Protein AF-A0AA88QN42-F1 (afdb_monomer_lite)

Secondary structure (DSSP, 8-state):
---------HHHHHHHHHHHHHHHHHHHHTT-HHHHHHHHHTTPSPSSS-HHHHHHHHHHHHHHHHT-S-HHHHHHHS-HHHHHHHT-

Radius of gyration: 13.79 Å; chains: 1; bounding box: 26×34×40 Å

Sequence (88 aa):
MAEHVQADNAEAIITRIEHKSRKIESLLKQYKPVEALKTALEGSPPKTRDERCKSANWIVVHRALMAIKDVDAMFSSLDPEYYDILMK

InterPro domains:
  IPR006789 Actin-related protein 2/3 complex subunit 5 [PF04699] (8-88)
  IPR006789 Actin-related protein 2/3 complex subunit 5 [PTHR12644] (6-88)
  IPR036743 Actin-related protein 2/3 complex subunit 5 superfamily [G3DSA:1.25.40.190] (1-88)
  IPR036743 Actin-related protein 2/3 complex subunit 5 superfamily [SSF69103] (3-88)

Foldseek 3Di:
DPPPPVQPDLVVLLVVLVVLLVVLVVCLVVVNLLVSLVSLLVCPPPPDPDVVSNVSSVVSNVVSVVSDPDVVVSVVPDDVSSVVRVVD

Organism: NCBI:txid112253

pLDDT: mean 89.77, std 14.57, range [33.38, 98.31]

Structure (mmCIF, N/CA/C/O backbone):
data_AF-A0AA88QN42-F1
#
_entry.id   AF-A0AA88QN42-F1
#
loop_
_atom_site.group_PDB
_atom_site.id
_atom_site.type_symbol
_atom_site.label_atom_id
_atom_site.label_alt_id
_atom_site.label_comp_id
_atom_site.label_asym_id
_atom_site.label_entity_id
_atom_site.label_seq_id
_atom_site.pdbx_PDB_ins_code
_atom_site.Cartn_x
_atom_site.Cartn_y
_atom_site.Cartn_z
_atom_site.occupancy
_atom_site.B_iso_or_equiv
_atom_site.auth_seq_id
_atom_site.auth_comp_id
_atom_site.auth_asym_id
_atom_site.auth_atom_id
_atom_site.pdbx_PDB_model_num
ATOM 1 N N . MET A 1 1 ? 6.789 -21.715 -25.148 1.00 33.38 1 MET A N 1
ATOM 2 C CA . MET A 1 1 ? 6.266 -20.381 -25.502 1.00 33.38 1 MET A CA 1
ATOM 3 C C . MET A 1 1 ? 6.559 -19.479 -24.323 1.00 33.38 1 MET A C 1
ATOM 5 O O . MET A 1 1 ? 5.982 -19.689 -23.269 1.00 33.38 1 MET A O 1
ATOM 9 N N . ALA A 1 2 ? 7.560 -18.607 -24.441 1.00 39.53 2 ALA A N 1
ATOM 10 C CA . ALA A 1 2 ? 7.877 -17.658 -23.383 1.00 39.53 2 ALA A CA 1
ATOM 11 C C . ALA A 1 2 ? 6.799 -16.574 -23.410 1.00 39.53 2 ALA A C 1
ATOM 13 O O . ALA A 1 2 ? 6.675 -15.861 -24.406 1.00 39.53 2 ALA A O 1
ATOM 14 N N . GLU A 1 3 ? 5.985 -16.503 -22.361 1.00 39.00 3 GLU A N 1
ATOM 15 C CA . GLU A 1 3 ? 5.078 -15.384 -22.145 1.00 39.00 3 GLU A CA 1
ATOM 16 C C . GLU A 1 3 ? 5.938 -14.127 -22.016 1.00 39.00 3 GLU A C 1
ATOM 18 O O . GLU A 1 3 ? 6.569 -13.872 -20.990 1.00 39.00 3 GLU A O 1
ATOM 23 N N . HIS A 1 4 ? 6.029 -13.375 -23.112 1.00 40.38 4 HIS A N 1
ATOM 24 C CA . HIS A 1 4 ? 6.585 -12.033 -23.143 1.00 40.38 4 HIS A CA 1
ATOM 25 C C . HIS A 1 4 ? 5.656 -11.153 -22.300 1.00 40.38 4 HIS A C 1
ATOM 27 O O . HIS A 1 4 ? 4.782 -10.461 -22.816 1.00 40.38 4 HIS A O 1
ATOM 33 N N . VAL A 1 5 ? 5.812 -11.210 -20.975 1.00 50.59 5 VAL A N 1
ATOM 34 C CA . VAL A 1 5 ? 5.285 -10.185 -20.083 1.00 50.59 5 VAL A CA 1
ATOM 35 C C . VAL A 1 5 ? 5.975 -8.912 -20.538 1.00 50.59 5 VAL A C 1
ATOM 37 O O . VAL A 1 5 ? 7.179 -8.743 -20.347 1.00 50.59 5 VAL A O 1
ATOM 40 N N . GLN A 1 6 ? 5.230 -8.068 -21.244 1.00 46.09 6 GLN A N 1
ATOM 41 C CA . GLN A 1 6 ? 5.640 -6.725 -21.599 1.00 46.09 6 GLN A CA 1
ATOM 42 C C . GLN A 1 6 ? 5.843 -5.998 -20.270 1.00 46.09 6 GLN A C 1
ATOM 44 O O . GLN A 1 6 ? 4.898 -5.486 -19.678 1.00 46.09 6 GLN A O 1
ATOM 49 N N . ALA A 1 7 ? 7.057 -6.087 -19.724 1.00 53.31 7 ALA A N 1
ATOM 50 C CA . ALA A 1 7 ? 7.448 -5.306 -18.572 1.00 53.31 7 ALA A CA 1
ATOM 51 C C . ALA A 1 7 ? 7.236 -3.855 -18.997 1.00 53.31 7 ALA A C 1
ATOM 53 O O . ALA A 1 7 ? 7.901 -3.389 -19.924 1.00 53.31 7 ALA A O 1
ATOM 54 N N . ASP A 1 8 ? 6.248 -3.183 -18.398 1.00 60.94 8 ASP A N 1
ATOM 55 C CA . ASP A 1 8 ? 6.100 -1.743 -18.565 1.00 60.94 8 ASP A CA 1
ATOM 56 C C . ASP A 1 8 ? 7.479 -1.117 -18.350 1.00 60.94 8 ASP A C 1
ATOM 58 O O . ASP A 1 8 ? 8.218 -1.515 -17.440 1.00 60.94 8 ASP A O 1
ATOM 62 N N . ASN A 1 9 ? 7.829 -0.162 -19.210 1.00 84.44 9 ASN A N 1
ATOM 63 C CA . ASN A 1 9 ? 9.085 0.554 -19.079 1.00 84.44 9 ASN A CA 1
ATOM 64 C C . ASN A 1 9 ? 9.219 1.079 -17.636 1.00 84.44 9 ASN A C 1
ATOM 66 O O . ASN A 1 9 ? 8.237 1.578 -17.078 1.00 84.44 9 ASN A O 1
ATOM 70 N N . ALA A 1 10 ? 10.394 0.948 -17.018 1.00 88.44 10 ALA A N 1
ATOM 71 C CA . ALA A 1 10 ? 10.580 1.241 -15.594 1.00 88.44 10 ALA A CA 1
ATOM 72 C C . ALA A 1 10 ? 10.091 2.654 -15.231 1.00 88.44 10 ALA A C 1
ATOM 74 O O . ALA A 1 10 ? 9.436 2.855 -14.211 1.00 88.44 10 ALA A O 1
ATOM 75 N N . GLU A 1 11 ? 10.309 3.620 -16.121 1.00 90.75 11 GLU A N 1
ATOM 76 C CA . GLU A 1 11 ? 9.849 4.998 -15.977 1.00 90.75 11 GLU A CA 1
ATOM 77 C C . GLU A 1 11 ? 8.317 5.101 -15.957 1.00 90.75 11 GLU A C 1
ATOM 79 O O . GLU A 1 11 ? 7.768 5.837 -15.142 1.00 90.75 11 GLU A O 1
ATOM 84 N N . ALA A 1 12 ? 7.607 4.322 -16.781 1.00 91.75 12 ALA A N 1
ATOM 85 C CA . ALA A 1 12 ? 6.145 4.292 -16.778 1.00 91.75 12 ALA A CA 1
ATOM 86 C C . ALA A 1 12 ? 5.596 3.713 -15.464 1.00 91.75 12 ALA A C 1
ATOM 88 O O . ALA A 1 12 ? 4.617 4.227 -14.917 1.00 91.75 12 ALA A O 1
ATOM 89 N N . ILE A 1 13 ? 6.250 2.677 -14.924 1.00 92.69 13 ILE A N 1
ATOM 90 C CA . ILE A 1 13 ? 5.912 2.115 -13.610 1.00 92.69 13 ILE A CA 1
ATOM 91 C C . ILE A 1 13 ? 6.142 3.163 -12.517 1.00 92.69 13 ILE A C 1
ATOM 93 O O . ILE A 1 13 ? 5.252 3.386 -11.696 1.00 92.69 13 ILE A O 1
ATOM 97 N N . ILE A 1 14 ? 7.287 3.849 -12.532 1.00 94.00 14 ILE A N 1
ATOM 98 C CA . ILE A 1 14 ? 7.610 4.911 -11.571 1.00 94.00 14 ILE A CA 1
ATOM 99 C C . ILE A 1 14 ? 6.573 6.038 -11.638 1.00 94.00 14 ILE A C 1
ATOM 101 O O . ILE A 1 14 ? 6.013 6.396 -10.605 1.00 94.00 14 ILE A O 1
ATOM 105 N N . THR A 1 15 ? 6.216 6.530 -12.829 1.00 94.44 15 THR A N 1
ATOM 106 C CA . THR A 1 15 ? 5.180 7.569 -12.984 1.00 94.44 15 THR A CA 1
ATOM 107 C C . THR A 1 15 ? 3.829 7.122 -12.411 1.00 94.44 15 THR A C 1
ATOM 109 O O . THR A 1 15 ? 3.133 7.907 -11.759 1.00 94.44 15 THR A O 1
ATOM 112 N N . ARG A 1 16 ? 3.440 5.853 -12.604 1.00 94.00 16 ARG A N 1
ATOM 113 C CA . ARG A 1 16 ? 2.208 5.304 -12.008 1.00 94.00 16 ARG A CA 1
ATOM 114 C C . ARG A 1 16 ? 2.301 5.221 -10.484 1.00 94.00 16 ARG A C 1
ATOM 116 O O . ARG A 1 16 ? 1.335 5.578 -9.809 1.00 94.00 16 ARG A O 1
ATOM 123 N N . ILE A 1 17 ? 3.446 4.807 -9.938 1.00 95.31 17 ILE A N 1
ATOM 124 C CA . ILE A 1 17 ? 3.697 4.789 -8.488 1.00 95.31 17 ILE A CA 1
ATOM 125 C C . ILE A 1 17 ? 3.603 6.207 -7.913 1.00 95.31 17 ILE A C 1
ATOM 127 O O . ILE A 1 17 ? 2.944 6.408 -6.895 1.00 95.31 17 ILE A O 1
ATOM 131 N N . GLU A 1 18 ? 4.181 7.208 -8.574 1.00 95.44 18 GLU A N 1
ATOM 132 C CA . GLU A 1 18 ? 4.099 8.610 -8.153 1.00 95.44 18 GLU A CA 1
ATOM 133 C C . GLU A 1 18 ? 2.663 9.144 -8.179 1.00 95.44 18 GLU A C 1
ATOM 135 O O . GLU A 1 18 ? 2.233 9.831 -7.250 1.00 95.44 18 GLU A O 1
ATOM 140 N N . HIS A 1 19 ? 1.893 8.815 -9.221 1.00 95.56 19 HIS A N 1
ATOM 141 C CA . HIS A 1 19 ? 0.478 9.173 -9.291 1.00 95.56 19 HIS A CA 1
ATOM 142 C C . HIS A 1 19 ? -0.321 8.537 -8.146 1.00 95.56 19 HIS A C 1
ATOM 144 O O . HIS A 1 19 ? -1.059 9.228 -7.440 1.00 95.56 19 HIS A O 1
ATOM 150 N N . LYS A 1 20 ? -0.113 7.239 -7.909 1.00 95.69 20 LYS A N 1
ATOM 151 C CA . LYS A 1 20 ? -0.714 6.493 -6.799 1.00 95.69 20 LYS A CA 1
ATOM 152 C C . LYS A 1 20 ? -0.326 7.088 -5.437 1.00 95.69 20 LYS A C 1
ATOM 154 O O . LYS A 1 20 ? -1.188 7.263 -4.579 1.00 95.69 20 LYS A O 1
ATOM 159 N N . SER A 1 21 ? 0.932 7.493 -5.268 1.00 96.75 21 SER A N 1
ATOM 160 C CA . SER A 1 21 ? 1.446 8.131 -4.048 1.00 96.75 21 SE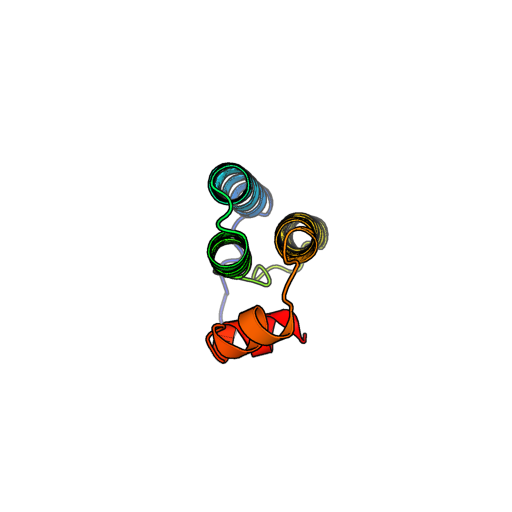R A CA 1
ATOM 161 C C . SER A 1 21 ? 0.677 9.408 -3.684 1.00 96.75 21 SER A C 1
ATOM 163 O O . SER A 1 21 ? 0.306 9.598 -2.526 1.00 96.75 21 SER A O 1
ATOM 165 N N . ARG A 1 22 ? 0.324 10.244 -4.673 1.00 97.81 22 ARG A N 1
ATOM 166 C CA . ARG A 1 22 ? -0.497 11.451 -4.445 1.00 97.81 22 ARG A CA 1
ATOM 167 C C . ARG A 1 22 ? -1.912 11.121 -3.963 1.00 9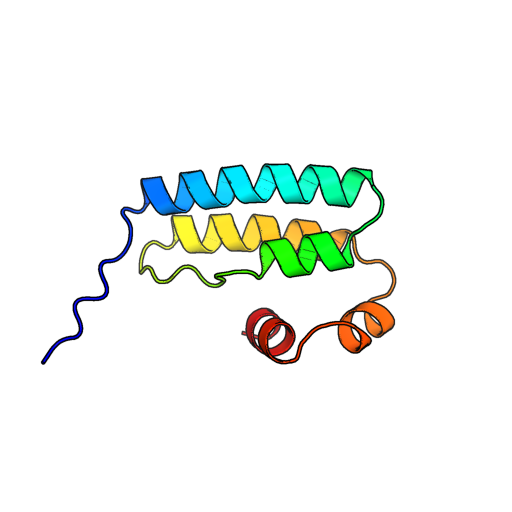7.81 22 ARG A C 1
ATOM 169 O O . ARG A 1 22 ? -2.429 11.787 -3.066 1.00 97.81 22 ARG A O 1
ATOM 176 N N . LYS A 1 23 ? -2.537 10.079 -4.524 1.00 97.62 23 LYS A N 1
ATOM 177 C CA . LYS A 1 23 ? -3.860 9.604 -4.078 1.00 97.62 23 LYS A CA 1
ATOM 178 C C . LYS A 1 23 ? -3.806 9.100 -2.632 1.00 97.62 23 LYS A C 1
ATOM 180 O O . LYS A 1 23 ? -4.671 9.447 -1.832 1.00 97.62 23 LYS A O 1
ATOM 185 N N . ILE A 1 24 ? -2.764 8.348 -2.285 1.00 98.00 24 ILE A N 1
ATOM 186 C CA . ILE A 1 24 ? -2.526 7.843 -0.925 1.00 98.00 24 ILE A CA 1
ATOM 187 C C . ILE A 1 24 ? -2.362 8.995 0.058 1.00 98.00 24 ILE A C 1
ATOM 189 O O . ILE A 1 24 ? -3.015 9.003 1.095 1.00 98.00 24 ILE A O 1
ATOM 193 N N . GLU A 1 25 ? -1.572 10.012 -0.280 1.00 97.81 25 GLU A N 1
ATOM 194 C CA . GLU A 1 25 ? -1.417 11.193 0.572 1.00 97.81 25 GLU A CA 1
ATOM 195 C C . GLU A 1 25 ? -2.759 11.897 0.842 1.00 97.81 25 GLU A C 1
ATOM 197 O O . GLU A 1 25 ? -3.039 12.291 1.975 1.00 97.81 25 GLU A O 1
ATOM 202 N N . SER A 1 26 ? -3.622 12.011 -0.174 1.00 98.31 26 SER A N 1
ATOM 203 C CA . SER A 1 26 ? -4.969 12.571 -0.014 1.00 98.31 26 SER A CA 1
ATOM 204 C C . SER A 1 26 ? -5.847 11.740 0.930 1.00 98.31 26 SER A C 1
ATOM 206 O O . SER A 1 26 ? -6.549 12.310 1.766 1.00 98.31 26 SER A O 1
ATOM 208 N N . LEU A 1 27 ? -5.794 10.408 0.839 1.00 98.25 27 LEU A N 1
ATOM 209 C CA . LEU A 1 27 ? -6.535 9.505 1.729 1.00 98.25 27 LEU A CA 1
ATOM 210 C C . LEU A 1 27 ? -6.026 9.586 3.173 1.00 98.25 27 LEU A C 1
ATOM 212 O O . LEU A 1 27 ? -6.823 9.664 4.107 1.00 98.25 27 LEU A O 1
ATOM 216 N N . LEU A 1 28 ? -4.706 9.658 3.361 1.00 97.44 28 LEU A N 1
ATOM 217 C CA . LEU A 1 28 ? -4.098 9.819 4.681 1.00 97.44 28 LEU A CA 1
ATOM 218 C C . LEU A 1 28 ? -4.506 11.144 5.340 1.00 97.44 28 LEU A C 1
ATOM 220 O O . LEU A 1 28 ? -4.857 11.154 6.518 1.00 97.44 28 LEU A O 1
ATOM 224 N N . LYS A 1 29 ? -4.557 12.245 4.578 1.00 97.50 29 LYS A N 1
ATOM 225 C CA . LYS A 1 29 ? -5.069 13.547 5.055 1.00 97.50 29 LYS A CA 1
ATOM 226 C C . LYS A 1 29 ? -6.551 13.510 5.446 1.00 97.50 29 LYS A C 1
ATOM 228 O O . LYS A 1 29 ? -6.981 14.312 6.268 1.00 97.50 29 LYS A O 1
ATOM 233 N N . GLN A 1 30 ? -7.320 12.584 4.877 1.00 97.81 30 GLN A N 1
ATOM 234 C CA . GLN A 1 30 ? -8.727 12.343 5.210 1.00 97.81 30 GLN A CA 1
ATOM 235 C C . GLN A 1 30 ? -8.913 11.313 6.335 1.00 97.81 30 GLN A C 1
ATOM 237 O O . GLN A 1 30 ? -10.043 10.900 6.581 1.00 97.81 30 GLN A O 1
ATOM 242 N N . TYR A 1 31 ? -7.836 10.887 7.006 1.00 95.81 31 TYR A N 1
ATOM 243 C CA . TYR A 1 31 ? -7.865 9.846 8.040 1.00 95.81 31 TYR A CA 1
ATOM 244 C C . TYR A 1 31 ? -8.451 8.513 7.549 1.00 95.81 31 TYR A C 1
ATOM 246 O O . TYR A 1 31 ? -9.117 7.805 8.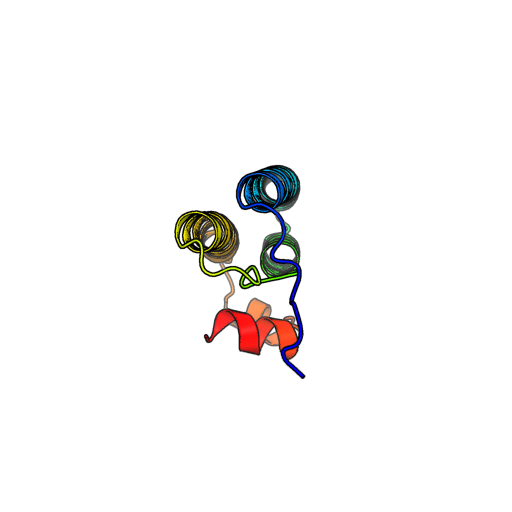299 1.00 95.81 31 TYR A O 1
ATOM 254 N N . LYS A 1 32 ? -8.159 8.151 6.294 1.00 96.94 32 LYS A N 1
ATOM 255 C CA . LYS A 1 32 ? -8.552 6.881 5.661 1.00 96.94 32 LYS A CA 1
ATOM 256 C C . LYS A 1 32 ? -7.338 5.980 5.406 1.00 96.94 32 LYS A C 1
ATOM 258 O O . LYS A 1 32 ? -6.954 5.772 4.251 1.00 96.94 32 LYS A O 1
ATOM 263 N N . PRO A 1 33 ? -6.640 5.512 6.459 1.00 96.56 33 PRO A N 1
ATOM 264 C CA . PRO A 1 33 ? -5.371 4.817 6.289 1.00 96.56 33 PRO A CA 1
ATOM 265 C C . PRO A 1 33 ? -5.541 3.403 5.716 1.00 96.56 33 PRO A C 1
ATOM 267 O O . PRO A 1 33 ? -4.673 2.956 4.971 1.00 96.56 33 PRO A O 1
ATOM 270 N N . VAL A 1 34 ? -6.666 2.725 5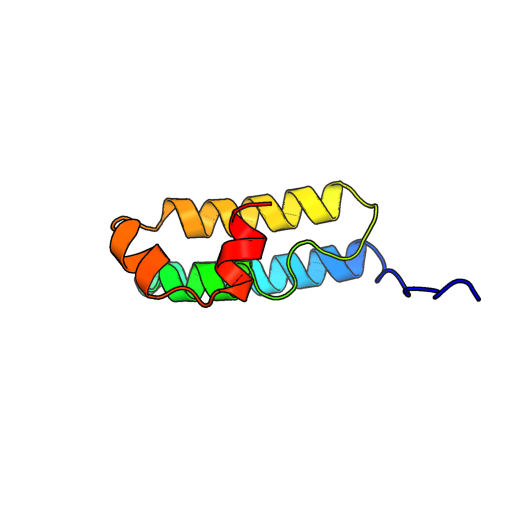.974 1.00 95.94 34 VAL A N 1
ATOM 271 C CA . VAL A 1 34 ? -6.942 1.388 5.415 1.00 95.94 34 VAL A CA 1
ATOM 272 C C . VAL A 1 34 ? -7.177 1.479 3.907 1.00 95.94 34 VAL A C 1
ATOM 274 O O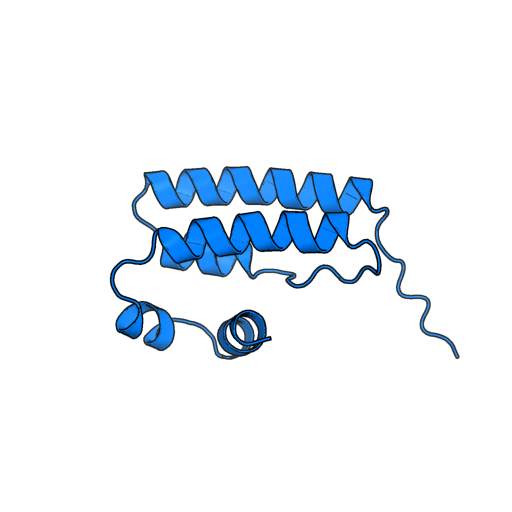 . VAL A 1 34 ? -6.589 0.724 3.139 1.00 95.94 34 VAL A O 1
ATOM 277 N N . GLU A 1 35 ? -7.964 2.450 3.446 1.00 96.56 35 GLU A N 1
ATOM 278 C CA . GLU A 1 35 ? -8.182 2.699 2.019 1.00 96.56 35 GLU A CA 1
ATOM 279 C C . GLU A 1 35 ? -6.898 3.159 1.321 1.00 96.56 35 GLU A C 1
ATOM 281 O O . GLU A 1 35 ? -6.645 2.786 0.171 1.00 96.56 35 GLU A O 1
ATOM 286 N N . ALA A 1 36 ? -6.069 3.946 2.014 1.00 97.69 36 ALA A N 1
ATOM 287 C CA . ALA A 1 36 ? -4.748 4.329 1.533 1.00 97.69 36 ALA A CA 1
ATOM 288 C C . ALA A 1 36 ? -3.844 3.100 1.348 1.00 97.69 36 ALA A C 1
ATOM 290 O O . ALA A 1 36 ? -3.169 2.988 0.325 1.00 97.69 36 ALA A O 1
ATOM 291 N N . LEU A 1 37 ? -3.872 2.155 2.292 1.00 97.00 37 LEU A N 1
ATOM 292 C CA . LEU A 1 37 ? -3.121 0.906 2.202 1.00 97.00 37 LEU A CA 1
ATOM 293 C C . LEU A 1 37 ? -3.628 0.017 1.062 1.00 97.00 37 LEU A C 1
ATOM 295 O O . LEU A 1 37 ? -2.818 -0.411 0.246 1.00 97.00 37 LEU A O 1
ATOM 299 N N . LYS A 1 38 ? -4.946 -0.198 0.940 1.00 96.19 38 LYS A N 1
ATOM 300 C CA . LYS A 1 38 ? -5.534 -0.944 -0.190 1.00 96.19 38 LYS A CA 1
ATOM 301 C C . LYS A 1 38 ? -5.107 -0.337 -1.526 1.00 96.19 38 LYS A C 1
ATOM 303 O O . LYS A 1 38 ? -4.567 -1.037 -2.376 1.00 96.19 38 LYS A O 1
ATOM 308 N N . THR A 1 39 ? -5.213 0.989 -1.652 1.00 96.56 39 THR A N 1
ATOM 309 C CA . THR A 1 39 ? -4.739 1.718 -2.837 1.00 96.56 39 THR A CA 1
ATOM 310 C C . THR A 1 39 ? -3.250 1.471 -3.090 1.00 96.56 39 THR A C 1
ATOM 312 O O . THR A 1 39 ? -2.858 1.302 -4.237 1.00 96.56 39 THR A O 1
ATOM 315 N N . ALA A 1 40 ? -2.401 1.446 -2.056 1.00 96.25 40 ALA A N 1
ATOM 316 C CA . ALA A 1 40 ? -0.970 1.171 -2.198 1.00 96.25 40 ALA A CA 1
ATOM 317 C C . ALA A 1 40 ? -0.692 -0.249 -2.710 1.00 96.25 40 ALA A C 1
ATOM 319 O O . ALA A 1 40 ? 0.157 -0.420 -3.592 1.00 96.25 40 ALA A O 1
ATOM 320 N N . LEU A 1 41 ? -1.427 -1.232 -2.187 1.00 95.50 41 LEU A N 1
ATOM 321 C CA . LEU A 1 41 ? -1.297 -2.652 -2.507 1.00 95.50 41 LEU A CA 1
ATOM 322 C C . LEU A 1 41 ? -1.847 -3.011 -3.894 1.00 95.50 41 LEU A C 1
ATOM 324 O O . LEU A 1 41 ? -1.356 -3.965 -4.493 1.00 95.50 41 LEU A O 1
ATOM 328 N N . GLU A 1 42 ? -2.760 -2.218 -4.464 1.00 93.31 42 GLU A N 1
ATOM 329 C CA . GLU A 1 42 ? -3.217 -2.382 -5.851 1.00 93.31 42 GLU A CA 1
ATOM 330 C C . GLU A 1 42 ? -2.028 -2.453 -6.833 1.00 93.31 42 GLU A C 1
ATOM 332 O O . GLU A 1 42 ? -1.204 -1.530 -6.949 1.00 93.31 42 GLU A O 1
ATOM 337 N N . GLY A 1 43 ? -1.939 -3.583 -7.544 1.00 88.44 43 GLY A N 1
ATOM 338 C CA . GLY A 1 43 ? -0.885 -3.862 -8.523 1.00 88.44 43 GLY A CA 1
ATOM 339 C C . GLY A 1 43 ? 0.502 -4.138 -7.927 1.00 88.44 43 GLY A C 1
ATOM 340 O O . GLY A 1 43 ? 1.489 -4.059 -8.661 1.00 88.44 43 GLY A O 1
ATOM 341 N N . SER A 1 44 ? 0.595 -4.424 -6.624 1.00 89.12 44 SER A N 1
ATOM 342 C CA . SER A 1 44 ? 1.847 -4.759 -5.938 1.00 89.12 44 SER A CA 1
ATOM 343 C C . SER A 1 44 ? 2.101 -6.276 -5.881 1.00 89.12 44 SER A C 1
ATOM 345 O O . SER A 1 44 ? 1.152 -7.041 -5.729 1.00 89.12 44 SER A O 1
ATOM 347 N N . PRO A 1 45 ? 3.372 -6.723 -5.931 1.00 86.88 45 PRO A N 1
ATOM 348 C CA . PRO A 1 45 ? 4.540 -5.950 -6.353 1.00 86.88 45 PRO A CA 1
ATOM 349 C C . PRO A 1 45 ? 4.477 -5.637 -7.862 1.00 86.88 45 PRO A C 1
ATOM 351 O O . PRO A 1 45 ? 3.848 -6.379 -8.623 1.00 86.88 45 PRO A O 1
ATOM 354 N N . PRO A 1 46 ? 5.147 -4.567 -8.334 1.00 88.75 46 PRO A N 1
ATOM 355 C CA . PRO A 1 46 ? 5.192 -4.277 -9.761 1.00 88.75 46 PRO A CA 1
ATOM 356 C C . PRO A 1 46 ? 5.836 -5.453 -10.510 1.00 88.75 46 PRO A C 1
ATOM 358 O O . PRO A 1 46 ? 6.883 -5.962 -10.103 1.00 88.75 46 PRO A O 1
ATOM 361 N N . LYS A 1 47 ? 5.218 -5.880 -11.619 1.00 89.19 47 LYS A N 1
ATOM 362 C CA . LYS A 1 47 ? 5.677 -7.002 -12.459 1.00 89.19 47 LYS A CA 1
ATOM 363 C C . LYS A 1 47 ? 6.916 -6.616 -13.282 1.00 89.19 47 LYS A C 1
ATOM 365 O O . LYS A 1 47 ? 6.860 -6.508 -14.502 1.00 89.19 47 LYS A O 1
ATOM 370 N N . THR A 1 48 ? 8.034 -6.371 -12.605 1.00 88.56 48 THR A N 1
ATOM 371 C CA . THR A 1 48 ? 9.311 -5.960 -13.200 1.00 88.56 48 THR A CA 1
ATOM 372 C C . THR A 1 48 ? 10.501 -6.525 -12.425 1.00 88.56 48 THR A C 1
ATOM 374 O O . THR A 1 48 ? 10.407 -6.841 -11.237 1.00 88.56 48 THR A O 1
ATOM 377 N N . ARG A 1 49 ? 11.644 -6.649 -13.107 1.00 89.94 49 ARG A N 1
ATOM 378 C CA . ARG A 1 49 ? 12.937 -6.990 -12.491 1.00 89.94 49 ARG A CA 1
ATOM 379 C C . ARG A 1 49 ? 13.690 -5.755 -11.988 1.00 89.94 49 ARG A C 1
ATOM 381 O O . ARG A 1 49 ? 14.720 -5.918 -11.348 1.00 89.94 49 ARG A O 1
ATOM 388 N N . ASP A 1 50 ? 13.202 -4.549 -12.284 1.00 91.69 50 ASP A N 1
ATOM 389 C CA . ASP A 1 50 ? 13.826 -3.305 -11.833 1.00 91.69 50 ASP A CA 1
ATOM 390 C C . ASP A 1 50 ? 13.577 -3.090 -10.332 1.00 91.69 50 ASP A C 1
ATOM 392 O O . ASP A 1 50 ? 12.450 -2.846 -9.890 1.00 91.69 50 ASP A O 1
ATOM 396 N N . GLU A 1 51 ? 14.646 -3.172 -9.543 1.00 93.81 51 GLU A N 1
ATOM 397 C CA . GLU A 1 51 ? 14.594 -2.994 -8.091 1.00 93.81 51 GLU A CA 1
ATOM 398 C C . GLU A 1 51 ? 14.159 -1.584 -7.681 1.00 93.81 51 GLU A C 1
ATOM 400 O O . GLU A 1 51 ? 13.487 -1.431 -6.665 1.00 93.81 51 GLU A O 1
ATOM 405 N N . ARG A 1 52 ? 14.423 -0.550 -8.492 1.00 94.44 52 ARG A N 1
ATOM 406 C CA . ARG A 1 52 ? 13.991 0.826 -8.193 1.00 94.44 52 ARG A CA 1
ATOM 407 C C . ARG A 1 52 ? 12.471 0.919 -8.163 1.00 94.44 52 ARG A C 1
ATOM 409 O O . ARG A 1 52 ? 11.913 1.566 -7.282 1.00 94.44 52 ARG A O 1
ATOM 416 N N . CYS A 1 53 ? 11.796 0.232 -9.087 1.00 94.56 53 CYS A N 1
ATOM 417 C CA . CYS A 1 53 ? 10.335 0.168 -9.120 1.00 94.56 53 CYS A CA 1
ATOM 418 C C . CYS A 1 53 ? 9.778 -0.550 -7.885 1.00 94.56 53 CYS A C 1
ATOM 420 O O . CYS A 1 53 ? 8.805 -0.087 -7.287 1.00 94.56 53 CYS A O 1
ATOM 422 N N . LYS A 1 54 ? 10.405 -1.661 -7.478 1.00 93.62 54 LYS A N 1
ATOM 423 C CA . LYS A 1 54 ? 10.009 -2.410 -6.278 1.00 93.62 54 LYS A CA 1
ATOM 424 C C . LYS A 1 54 ? 10.203 -1.576 -5.013 1.00 93.62 54 LYS A C 1
ATOM 426 O O . LYS A 1 54 ? 9.262 -1.443 -4.235 1.00 93.62 54 LYS A O 1
ATOM 431 N N . SER A 1 55 ? 11.371 -0.951 -4.847 1.00 95.06 55 SER A N 1
ATOM 432 C CA . SER A 1 55 ? 11.661 -0.066 -3.715 1.00 95.06 55 SER A CA 1
ATOM 433 C C . SER A 1 55 ? 10.714 1.132 -3.673 1.00 95.06 55 SER A C 1
ATOM 435 O O . SER A 1 55 ? 10.173 1.440 -2.614 1.00 95.06 55 SER A O 1
ATOM 437 N N . ALA A 1 56 ? 10.451 1.780 -4.813 1.00 95.44 56 ALA A N 1
ATOM 438 C CA . ALA A 1 56 ? 9.520 2.903 -4.889 1.00 95.44 56 ALA A CA 1
ATOM 439 C C . ALA A 1 56 ? 8.098 2.497 -4.470 1.00 95.44 56 ALA A C 1
ATOM 441 O O . ALA A 1 56 ? 7.459 3.207 -3.694 1.00 95.44 56 ALA A O 1
ATOM 442 N N . ASN A 1 57 ? 7.613 1.339 -4.929 1.00 95.31 57 ASN A N 1
ATOM 443 C CA . ASN A 1 57 ? 6.310 0.825 -4.515 1.00 95.31 57 ASN A CA 1
ATOM 444 C C . ASN A 1 57 ? 6.286 0.491 -3.015 1.00 95.31 57 ASN A C 1
ATOM 446 O O . ASN A 1 57 ? 5.340 0.863 -2.322 1.00 95.31 57 ASN A O 1
ATOM 450 N N . TRP A 1 58 ? 7.341 -0.145 -2.496 1.00 95.06 58 TRP A N 1
ATOM 451 C CA . TRP A 1 58 ? 7.440 -0.486 -1.076 1.00 95.06 58 TRP A CA 1
ATOM 452 C C . TRP A 1 58 ? 7.421 0.745 -0.169 1.00 95.06 58 TRP A C 1
ATOM 454 O O . TRP A 1 58 ? 6.703 0.753 0.825 1.00 95.06 58 TRP A O 1
ATOM 464 N N . ILE A 1 59 ? 8.124 1.821 -0.532 1.00 96.19 59 ILE A N 1
ATOM 465 C CA . ILE A 1 59 ? 8.105 3.086 0.225 1.00 96.19 59 ILE A CA 1
ATOM 466 C C . ILE A 1 59 ? 6.671 3.612 0.384 1.00 96.19 59 ILE A C 1
ATOM 468 O O . ILE A 1 59 ? 6.292 4.104 1.450 1.00 96.19 59 ILE A O 1
ATOM 472 N N . VAL A 1 60 ? 5.867 3.504 -0.673 1.00 96.12 60 VAL A N 1
ATOM 473 C CA . VAL A 1 60 ? 4.476 3.960 -0.678 1.00 96.12 60 VAL A CA 1
ATOM 474 C C . VAL A 1 60 ? 3.588 3.065 0.198 1.00 96.12 60 VAL A C 1
ATOM 476 O O . VAL A 1 60 ? 2.816 3.592 1.001 1.00 96.12 60 VAL A O 1
ATOM 479 N N . VAL A 1 61 ? 3.736 1.738 0.105 1.00 96.44 61 VAL A N 1
ATOM 480 C CA . VAL A 1 61 ? 3.030 0.771 0.971 1.00 96.44 61 VAL A CA 1
ATOM 481 C C . VAL A 1 61 ? 3.395 0.987 2.439 1.00 96.44 61 VAL A C 1
ATOM 483 O O . VAL A 1 61 ? 2.511 1.160 3.275 1.00 96.44 61 VAL A O 1
ATOM 486 N N . HIS A 1 62 ? 4.690 1.078 2.743 1.00 95.94 62 HIS A N 1
ATOM 487 C CA . HIS A 1 62 ? 5.201 1.306 4.091 1.00 95.94 62 HIS A CA 1
ATOM 488 C C . HIS A 1 62 ? 4.648 2.601 4.698 1.00 95.94 62 HIS A C 1
ATOM 490 O O . HIS A 1 62 ? 4.245 2.624 5.858 1.00 95.94 62 HIS A O 1
ATOM 496 N N . ARG A 1 63 ? 4.568 3.688 3.920 1.00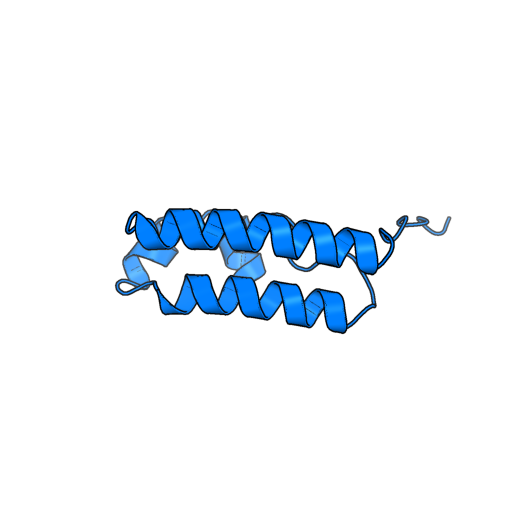 95.56 63 ARG A N 1
ATOM 497 C CA . ARG A 1 63 ? 3.972 4.949 4.388 1.00 95.56 63 ARG A CA 1
ATOM 498 C C . ARG A 1 63 ? 2.509 4.780 4.800 1.00 95.56 63 ARG A C 1
ATOM 500 O O . ARG A 1 63 ? 2.120 5.319 5.832 1.00 95.56 63 ARG A O 1
ATOM 507 N N . ALA A 1 64 ? 1.707 4.077 4.000 1.00 97.00 64 ALA A N 1
ATOM 508 C CA . ALA A 1 64 ? 0.305 3.831 4.330 1.00 97.00 64 ALA A CA 1
ATOM 509 C C . ALA A 1 64 ? 0.171 2.938 5.573 1.00 97.00 64 ALA A C 1
ATOM 511 O O . ALA A 1 64 ? -0.628 3.242 6.454 1.00 97.00 64 ALA A O 1
ATOM 512 N N . LEU A 1 65 ? 1.010 1.902 5.681 1.00 96.31 65 LEU A N 1
ATOM 513 C CA . LEU A 1 65 ? 1.042 0.996 6.828 1.00 96.31 65 LEU A CA 1
ATOM 514 C C . LEU A 1 65 ? 1.385 1.728 8.133 1.00 96.31 65 LEU A C 1
ATOM 516 O O . LEU A 1 65 ? 0.692 1.561 9.127 1.00 96.31 65 LEU A O 1
ATOM 520 N N . MET A 1 66 ? 2.389 2.609 8.118 1.00 96.69 66 MET A N 1
ATOM 521 C CA . MET A 1 66 ? 2.783 3.410 9.287 1.00 96.69 66 MET A CA 1
ATOM 522 C C . MET A 1 66 ? 1.688 4.370 9.782 1.00 96.69 66 MET A C 1
ATOM 524 O O . MET A 1 66 ? 1.765 4.859 10.907 1.00 96.69 66 MET A O 1
ATOM 528 N N . ALA A 1 67 ? 0.683 4.673 8.956 1.00 96.94 67 ALA A N 1
ATOM 529 C CA . ALA A 1 67 ? -0.456 5.496 9.353 1.00 96.94 67 ALA A CA 1
ATOM 530 C C . ALA A 1 67 ? -1.582 4.691 10.033 1.00 96.94 67 ALA A C 1
ATOM 532 O O . ALA A 1 67 ? -2.514 5.288 10.580 1.00 96.94 67 ALA A O 1
ATOM 533 N N . ILE A 1 68 ? -1.513 3.357 10.003 1.00 97.19 68 ILE A N 1
ATOM 534 C CA . ILE A 1 68 ? -2.459 2.468 10.677 1.00 97.19 68 ILE A CA 1
ATOM 535 C C . ILE A 1 68 ? -2.141 2.444 12.172 1.00 97.19 68 ILE A C 1
ATOM 537 O O . ILE A 1 68 ? -1.019 2.159 12.580 1.00 97.19 68 ILE A O 1
ATOM 541 N N . LYS A 1 69 ? -3.149 2.741 12.997 1.00 94.69 69 LYS A N 1
ATOM 542 C CA . LYS A 1 69 ? -3.045 2.673 14.466 1.00 94.69 69 LYS A CA 1
ATOM 543 C C . LYS A 1 69 ? -3.603 1.373 15.029 1.00 94.69 69 LYS A C 1
ATOM 545 O O . LYS A 1 69 ? -3.048 0.832 15.975 1.00 94.69 69 LYS A O 1
ATOM 550 N N . ASP A 1 70 ? -4.704 0.908 14.448 1.00 95.44 70 ASP A N 1
ATOM 551 C CA . ASP A 1 70 ? -5.372 -0.332 14.823 1.00 95.44 70 ASP A CA 1
ATOM 552 C C . ASP A 1 70 ? -5.094 -1.381 13.747 1.00 95.44 70 ASP A C 1
ATOM 554 O O . ASP A 1 70 ? -5.712 -1.406 12.679 1.00 95.44 70 ASP A O 1
ATOM 558 N N . VAL A 1 71 ? -4.070 -2.186 14.011 1.00 94.31 71 VAL A N 1
ATOM 559 C CA . VAL A 1 71 ? -3.571 -3.195 13.076 1.00 94.31 71 VAL A CA 1
ATOM 560 C C . VAL A 1 71 ? -4.519 -4.394 13.007 1.00 94.31 71 VAL A C 1
ATOM 562 O O . VAL A 1 71 ? -4.733 -4.936 11.923 1.00 94.31 71 VAL A O 1
ATOM 565 N N . ASP A 1 72 ? -5.152 -4.763 14.120 1.00 94.31 72 ASP A N 1
ATOM 566 C CA . ASP A 1 72 ? -6.080 -5.896 14.178 1.00 94.31 72 ASP A CA 1
ATOM 567 C C . ASP A 1 72 ? -7.360 -5.602 13.382 1.00 94.31 72 ASP A C 1
ATOM 569 O O . ASP A 1 72 ? -7.812 -6.425 12.575 1.00 94.31 72 ASP A O 1
ATOM 573 N N . ALA A 1 73 ? -7.911 -4.391 13.527 1.00 93.00 73 ALA A N 1
ATOM 574 C CA . ALA A 1 73 ? -9.041 -3.938 12.719 1.00 93.00 73 ALA A CA 1
ATOM 575 C C . ALA A 1 73 ? -8.669 -3.804 11.233 1.00 93.00 73 ALA A C 1
ATOM 577 O O . ALA A 1 73 ? -9.472 -4.126 10.350 1.00 93.00 73 ALA A O 1
ATOM 578 N N . MET A 1 74 ? -7.441 -3.367 10.932 1.00 95.06 74 MET A N 1
ATOM 579 C CA . MET A 1 74 ? -6.947 -3.327 9.557 1.00 95.06 74 MET A CA 1
ATOM 580 C C . MET A 1 74 ? -6.894 -4.733 8.950 1.00 95.06 74 MET A C 1
ATOM 582 O O . MET A 1 74 ? -7.434 -4.928 7.865 1.00 95.06 74 MET A O 1
ATOM 586 N N . PHE A 1 75 ? -6.318 -5.724 9.636 1.00 93.88 75 PHE A N 1
ATOM 587 C CA . PHE A 1 75 ? -6.255 -7.093 9.115 1.00 93.88 75 PHE A CA 1
ATOM 588 C C . PHE A 1 75 ? -7.643 -7.704 8.929 1.00 93.88 75 PHE A C 1
ATOM 590 O O . PHE A 1 75 ? -7.886 -8.366 7.925 1.00 93.88 75 PHE A O 1
ATOM 597 N N . SER A 1 76 ? -8.574 -7.410 9.836 1.00 92.44 76 SER A N 1
ATOM 598 C CA . SER A 1 76 ? -9.956 -7.899 9.757 1.00 92.44 76 SER A CA 1
ATOM 599 C C . SER A 1 76 ? -10.754 -7.312 8.581 1.00 92.44 76 SER A C 1
ATOM 601 O O . SER A 1 76 ? -11.740 -7.905 8.153 1.00 92.44 76 SER A O 1
ATOM 603 N N . SER A 1 77 ? -10.354 -6.145 8.061 1.00 91.75 77 SER A N 1
ATOM 604 C CA . SER A 1 77 ? -11.026 -5.442 6.951 1.00 91.75 77 SER A CA 1
ATOM 605 C C . SER A 1 77 ? -10.303 -5.570 5.604 1.00 91.75 77 SER A C 1
ATOM 607 O O . SER A 1 77 ? -10.786 -5.066 4.577 1.00 91.75 77 SER A O 1
ATOM 609 N N . LEU A 1 78 ? -9.134 -6.210 5.596 1.00 93.94 78 LEU A N 1
ATOM 610 C CA . LEU A 1 78 ? -8.308 -6.378 4.413 1.00 93.94 78 LEU A CA 1
ATOM 611 C C . LEU A 1 78 ? -8.770 -7.600 3.618 1.00 93.94 78 LEU A C 1
ATOM 613 O O . LEU A 1 78 ? -8.999 -8.672 4.173 1.00 93.94 78 LEU A O 1
ATOM 617 N N . ASP A 1 79 ? -8.893 -7.438 2.304 1.00 93.50 79 ASP A N 1
ATOM 618 C CA . ASP A 1 79 ? -9.240 -8.552 1.427 1.00 93.50 79 ASP A CA 1
ATOM 619 C C . ASP A 1 79 ? -8.087 -9.579 1.423 1.00 93.50 79 ASP A C 1
ATOM 621 O O . ASP A 1 79 ? -6.922 -9.164 1.454 1.00 93.50 79 ASP A O 1
ATOM 625 N N . PRO A 1 80 ? -8.361 -10.899 1.358 1.00 93.50 80 PRO A N 1
ATOM 626 C CA . PRO A 1 80 ? -7.319 -11.929 1.448 1.00 93.50 80 PRO A CA 1
ATOM 627 C C . PRO A 1 80 ? -6.176 -11.750 0.439 1.00 93.50 80 PRO A C 1
ATOM 629 O O . PRO A 1 80 ? -5.016 -11.956 0.774 1.00 93.50 80 PRO A O 1
ATOM 632 N N . GLU A 1 81 ? -6.484 -11.280 -0.773 1.00 92.88 81 GLU A N 1
ATOM 633 C CA . GLU A 1 81 ? -5.474 -10.980 -1.796 1.00 92.88 81 GLU A CA 1
ATOM 634 C C . GLU A 1 81 ? -4.485 -9.899 -1.332 1.00 92.88 81 GLU A C 1
ATOM 636 O O . GLU A 1 81 ? -3.274 -10.043 -1.494 1.00 92.88 81 GLU A O 1
ATOM 641 N N . TYR A 1 82 ? -4.977 -8.828 -0.707 1.00 93.88 82 TYR A N 1
ATOM 642 C CA . TYR A 1 82 ? -4.121 -7.764 -0.189 1.00 93.88 82 TYR A CA 1
ATOM 643 C C . TYR A 1 82 ? -3.333 -8.204 1.047 1.00 93.88 82 TYR A C 1
ATOM 645 O O . TYR A 1 82 ? -2.199 -7.758 1.227 1.00 93.88 82 TYR A O 1
ATOM 653 N N . TYR A 1 83 ? -3.894 -9.095 1.868 1.00 93.38 83 TYR A N 1
ATOM 654 C CA . TYR A 1 83 ? -3.168 -9.721 2.973 1.00 93.38 83 TYR A CA 1
ATOM 655 C C . TYR A 1 83 ? -1.978 -10.544 2.463 1.00 93.38 83 TYR A C 1
ATOM 657 O O . TYR A 1 83 ? -0.850 -10.350 2.919 1.00 93.38 83 TYR A O 1
ATOM 665 N N . ASP A 1 84 ? -2.206 -11.395 1.461 1.00 92.81 84 ASP A N 1
ATOM 666 C CA . ASP A 1 84 ? -1.163 -12.222 0.849 1.00 92.81 84 ASP A CA 1
ATOM 667 C C . ASP A 1 84 ? -0.060 -11.388 0.190 1.00 92.81 84 ASP A C 1
ATOM 669 O O . ASP A 1 84 ? 1.100 -11.799 0.182 1.00 92.81 84 ASP A O 1
ATOM 673 N N . ILE A 1 85 ? -0.401 -10.230 -0.385 1.00 93.06 85 ILE A N 1
ATOM 674 C CA . ILE A 1 85 ? 0.586 -9.293 -0.939 1.00 93.06 85 ILE A CA 1
ATOM 675 C C . ILE A 1 85 ? 1.410 -8.651 0.180 1.00 93.06 85 ILE A C 1
ATOM 677 O O . ILE A 1 85 ? 2.618 -8.511 0.027 1.00 93.06 85 ILE A O 1
ATOM 681 N N . LEU A 1 86 ? 0.778 -8.251 1.286 1.00 91.81 86 LEU A N 1
ATOM 682 C CA . LEU A 1 86 ? 1.455 -7.586 2.401 1.00 91.81 86 LEU A CA 1
ATOM 683 C C . LEU A 1 86 ? 2.430 -8.515 3.148 1.00 91.81 86 LEU A C 1
ATOM 685 O O . LEU A 1 86 ? 3.420 -8.034 3.692 1.00 91.81 86 LEU A O 1
ATOM 689 N N . MET A 1 87 ? 2.151 -9.821 3.179 1.00 91.69 87 MET A N 1
ATOM 690 C CA . MET A 1 87 ? 2.961 -10.828 3.883 1.00 91.69 87 MET A CA 1
ATOM 691 C C . MET A 1 87 ? 4.113 -11.421 3.053 1.00 91.69 87 MET A C 1
ATOM 693 O O . MET A 1 87 ? 4.843 -12.277 3.557 1.00 91.69 87 MET A O 1
ATOM 697 N N . LYS A 1 88 ? 4.276 -11.002 1.794 1.00 83.25 88 LYS A N 1
ATOM 698 C CA . LYS A 1 88 ? 5.353 -11.438 0.890 1.00 83.25 88 LYS A CA 1
ATOM 699 C C . LYS A 1 88 ? 6.475 -10.413 0.814 1.00 83.25 88 LYS A C 1
ATOM 701 O O . LYS A 1 88 ? 7.639 -10.864 0.734 1.00 83.25 88 LYS A O 1
#